Protein AF-A0A5B7FKV8-F1 (afdb_monomer_lite)

Radius of gyration: 24.86 Å; chains: 1; bounding box: 49×46×64 Å

pLDDT: mean 77.5, std 17.03, range [38.59, 97.5]

Foldseek 3Di:
DDDPPPVPPPDDPVVVLVVVCVVVVHDSVVSVQQVVLVVDPDPVSSVVSSVVVVVVVVVVVVVVVVCVVDDDPVVVVVPDPPDDDDPPDD

Structure (mmCIF, N/CA/C/O backbone):
data_AF-A0A5B7FKV8-F1
#
_entry.id   AF-A0A5B7FKV8-F1
#
loop_
_atom_site.group_PDB
_atom_site.id
_atom_site.type_symbol
_atom_site.label_atom_id
_atom_site.label_alt_id
_atom_site.label_comp_id
_atom_site.label_asym_id
_atom_site.label_entity_id
_atom_site.label_seq_id
_atom_site.pdbx_PDB_ins_code
_atom_site.Cartn_x
_atom_site.Cartn_y
_atom_site.Cartn_z
_atom_site.occupancy
_atom_site.B_iso_or_equiv
_atom_site.auth_seq_id
_atom_site.auth_comp_id
_atom_site.auth_asym_id
_atom_site.auth_atom_id
_atom_site.pdbx_PDB_model_num
ATOM 1 N N . MET A 1 1 ? -30.042 20.433 -21.958 1.00 38.59 1 MET A N 1
ATOM 2 C CA . MET A 1 1 ? -29.078 21.375 -21.355 1.00 38.59 1 MET A CA 1
ATOM 3 C C . MET A 1 1 ? -27.716 20.711 -21.381 1.00 38.59 1 MET A C 1
ATOM 5 O O . MET A 1 1 ? -27.528 19.720 -20.690 1.00 38.59 1 MET A O 1
ATOM 9 N N . GLN A 1 2 ? -26.825 21.168 -22.257 1.00 44.22 2 GLN A N 1
ATOM 10 C CA . GLN A 1 2 ? -25.432 20.725 -22.258 1.00 44.22 2 GLN A CA 1
ATOM 11 C C . GLN A 1 2 ? -24.741 21.436 -21.095 1.00 44.22 2 GLN A C 1
ATOM 13 O O . GLN A 1 2 ? -24.686 22.663 -21.072 1.00 44.22 2 GLN A O 1
ATOM 18 N N . GLN A 1 3 ? -24.314 20.664 -20.094 1.00 46.28 3 GLN A N 1
ATOM 19 C CA . GLN A 1 3 ? -23.438 21.156 -19.033 1.00 46.28 3 GLN A CA 1
ATOM 20 C C . GLN A 1 3 ? -22.144 21.642 -19.703 1.00 46.28 3 GLN A C 1
ATOM 22 O O . GLN A 1 3 ? -21.559 20.868 -20.469 1.00 46.28 3 GLN A O 1
ATOM 27 N N . PRO A 1 4 ? -21.705 22.891 -19.486 1.00 44.31 4 PRO A N 1
ATOM 28 C CA . PRO A 1 4 ? -20.440 23.347 -20.036 1.00 44.31 4 PRO A CA 1
ATOM 29 C C . PRO A 1 4 ? -19.320 22.476 -19.458 1.00 44.31 4 PRO A C 1
ATOM 31 O O . PRO A 1 4 ? -19.229 22.290 -18.243 1.00 44.31 4 PRO A O 1
ATOM 34 N N . LEU A 1 5 ? -18.492 21.911 -20.342 1.00 50.47 5 LEU A N 1
ATOM 35 C CA . LEU A 1 5 ? -17.234 21.269 -19.973 1.00 50.47 5 LEU A CA 1
ATOM 36 C C . LEU A 1 5 ? -16.396 22.330 -19.263 1.00 50.47 5 LEU A C 1
ATOM 38 O O . LEU A 1 5 ? -15.881 23.256 -19.882 1.00 50.47 5 LEU A O 1
ATOM 42 N N . ASN A 1 6 ? -16.359 22.217 -17.942 1.00 49.09 6 ASN A N 1
ATOM 43 C CA . ASN A 1 6 ? -15.779 23.165 -17.004 1.00 49.09 6 ASN A CA 1
ATOM 44 C C . ASN A 1 6 ? -14.245 23.022 -17.023 1.00 49.09 6 ASN A C 1
ATOM 46 O O . ASN A 1 6 ? -13.627 22.634 -16.035 1.00 49.09 6 ASN A O 1
ATOM 50 N N . SER A 1 7 ? -13.635 23.240 -18.190 1.00 48.09 7 SER A N 1
ATOM 51 C CA . SER A 1 7 ? -12.234 22.916 -18.485 1.00 48.09 7 SER A CA 1
ATOM 52 C C . SER A 1 7 ? -11.204 23.827 -17.803 1.00 48.09 7 SER A C 1
ATOM 54 O O . SER A 1 7 ? -10.016 23.662 -18.047 1.00 48.09 7 SER A O 1
ATOM 56 N N . GLU A 1 8 ? -11.624 24.745 -16.927 1.00 52.94 8 GLU A N 1
ATOM 57 C CA . GLU A 1 8 ? -10.730 25.610 -16.135 1.00 52.94 8 GLU A CA 1
ATOM 58 C C . GLU A 1 8 ? -11.047 25.619 -14.629 1.00 52.94 8 GLU A C 1
ATOM 60 O O . GLU A 1 8 ? -10.498 26.427 -13.880 1.00 52.94 8 GLU A O 1
ATOM 65 N N . LEU A 1 9 ? -11.892 24.706 -14.134 1.00 62.12 9 LEU A N 1
ATOM 66 C CA . LEU A 1 9 ? -12.055 24.553 -12.691 1.00 62.12 9 LEU A CA 1
ATOM 67 C C . LEU A 1 9 ? -10.924 23.664 -12.161 1.00 62.12 9 LEU A C 1
ATOM 69 O O . LEU A 1 9 ? -10.981 22.439 -12.276 1.00 62.12 9 LEU A O 1
ATOM 73 N N . ILE A 1 10 ? -9.888 24.278 -11.579 1.00 68.19 10 ILE A N 1
ATOM 74 C CA . ILE A 1 10 ? -8.900 23.562 -10.761 1.00 68.19 10 ILE A CA 1
ATOM 75 C C . ILE A 1 10 ? -9.672 22.954 -9.587 1.00 68.19 10 ILE A C 1
ATOM 77 O O . ILE A 1 10 ? -9.938 23.620 -8.586 1.00 68.19 10 ILE A O 1
ATOM 81 N N . MET A 1 11 ? -10.099 21.701 -9.739 1.00 68.69 11 MET A N 1
ATOM 82 C CA . MET A 1 11 ? -10.784 20.987 -8.673 1.00 68.69 11 MET A CA 1
ATOM 83 C C . MET A 1 11 ? -9.823 20.810 -7.493 1.00 68.69 11 MET A C 1
ATOM 85 O O . MET A 1 11 ? -8.673 20.400 -7.691 1.00 68.69 11 MET A O 1
ATOM 89 N N . PRO A 1 12 ? -10.273 21.080 -6.258 1.00 81.12 12 PRO A N 1
ATOM 90 C CA . PRO A 1 12 ? -9.501 20.733 -5.079 1.00 81.12 12 PRO A CA 1
ATOM 91 C C . PRO A 1 12 ? -9.261 19.218 -5.041 1.00 81.12 12 PRO A C 1
ATOM 93 O O . PRO A 1 12 ? -10.093 18.429 -5.493 1.00 81.12 12 PRO A O 1
ATOM 96 N N . LYS A 1 13 ? -8.116 18.806 -4.476 1.00 77.00 13 LYS A N 1
ATOM 97 C CA . LYS A 1 13 ? -7.694 17.392 -4.424 1.00 77.00 13 LYS A CA 1
ATOM 98 C C . LYS A 1 13 ? -8.785 16.471 -3.871 1.00 77.00 13 LYS A C 1
ATOM 100 O O . LYS A 1 13 ? -8.970 15.376 -4.383 1.00 77.00 13 LYS A O 1
ATOM 105 N N . GLU A 1 14 ? -9.529 16.937 -2.873 1.00 81.69 14 GLU A N 1
ATOM 106 C CA . GLU A 1 14 ? -10.629 16.185 -2.261 1.00 81.69 14 GLU A CA 1
ATOM 107 C C . GLU A 1 14 ? -11.762 15.874 -3.245 1.00 81.69 14 GLU A C 1
ATOM 109 O O . GLU A 1 14 ? -12.231 14.743 -3.300 1.00 81.69 14 GLU A O 1
ATOM 114 N N . GLN A 1 15 ? -12.127 16.828 -4.102 1.00 82.56 15 GLN A N 1
ATOM 115 C CA . GLN A 1 15 ? -13.196 16.641 -5.082 1.00 82.56 15 GLN A CA 1
ATOM 116 C C . GLN A 1 15 ? -12.789 15.668 -6.197 1.00 82.56 15 GLN A C 1
ATOM 118 O O . GLN A 1 15 ? -13.615 14.898 -6.687 1.00 82.56 15 GLN A O 1
ATOM 123 N N . LEU A 1 16 ? -11.504 15.657 -6.570 1.00 82.00 16 LEU A N 1
ATOM 124 C CA . LEU A 1 16 ? -10.966 14.644 -7.478 1.00 82.00 16 LEU A CA 1
ATOM 125 C C . LEU A 1 16 ? -11.032 13.251 -6.849 1.00 82.00 16 LEU A C 1
ATOM 127 O O . LEU A 1 16 ? -11.433 12.308 -7.529 1.00 82.00 16 LEU A O 1
ATOM 131 N N . PHE A 1 17 ? -10.688 13.117 -5.564 1.00 80.81 17 PHE A N 1
ATOM 132 C CA . PHE A 1 17 ? -10.774 11.835 -4.863 1.00 80.81 17 PHE A CA 1
ATOM 133 C C . PHE A 1 17 ? -12.206 11.298 -4.827 1.00 80.81 17 PHE A C 1
ATOM 135 O O . PHE A 1 17 ? -12.417 10.144 -5.202 1.00 80.81 17 PHE A O 1
ATOM 142 N N . ASP A 1 18 ? -13.188 12.133 -4.486 1.00 83.06 18 ASP A N 1
ATOM 143 C CA . ASP A 1 18 ? -14.598 11.728 -4.482 1.00 83.06 18 ASP A CA 1
ATOM 144 C C . ASP A 1 18 ? -15.073 11.298 -5.877 1.00 83.06 18 ASP A C 1
ATOM 146 O O . ASP A 1 18 ? -15.737 10.270 -6.029 1.00 83.06 18 ASP A O 1
ATOM 150 N N . MET A 1 19 ? -14.667 12.027 -6.920 1.00 85.44 19 MET A N 1
ATOM 151 C CA . MET A 1 19 ? -15.009 11.689 -8.300 1.00 85.44 19 MET A CA 1
ATOM 152 C C . MET A 1 19 ? -14.390 10.353 -8.737 1.00 85.44 19 MET A C 1
ATOM 154 O O . MET A 1 19 ? -15.084 9.516 -9.316 1.00 85.44 19 MET A O 1
ATOM 158 N N . PHE A 1 20 ? -13.107 10.113 -8.443 1.00 80.88 20 PHE A N 1
ATOM 159 C CA . PHE A 1 20 ? -12.447 8.844 -8.768 1.00 80.88 20 PHE A CA 1
ATOM 160 C C . PHE A 1 20 ? -13.069 7.669 -8.017 1.00 80.88 20 PHE A C 1
ATOM 162 O O . PHE A 1 20 ? -13.316 6.624 -8.618 1.00 80.88 20 PHE A O 1
ATOM 169 N N . GLN A 1 21 ? -13.374 7.841 -6.730 1.00 83.88 21 GLN A N 1
ATOM 170 C CA . GLN A 1 21 ? -14.069 6.825 -5.945 1.00 83.88 21 GLN A CA 1
ATOM 171 C C . GLN A 1 21 ? -15.445 6.498 -6.532 1.00 83.88 21 GLN A C 1
ATOM 173 O O . GLN A 1 21 ? -15.795 5.323 -6.631 1.00 83.88 21 GLN A O 1
ATOM 178 N N . GLN A 1 22 ? -16.201 7.512 -6.963 1.00 85.81 22 GLN A N 1
ATOM 179 C CA . GLN A 1 22 ? -17.519 7.328 -7.568 1.00 85.81 22 GLN A CA 1
ATOM 180 C C . GLN A 1 22 ? -17.450 6.631 -8.934 1.00 85.81 22 GLN A C 1
ATOM 182 O O . GLN A 1 22 ? -18.256 5.741 -9.195 1.00 85.81 22 GLN A O 1
ATOM 187 N N . ILE A 1 23 ? -16.495 7.002 -9.795 1.00 85.62 23 ILE A N 1
ATOM 188 C CA . ILE A 1 23 ? -16.320 6.387 -11.123 1.00 85.62 23 ILE A CA 1
ATOM 189 C C . ILE A 1 23 ? -15.880 4.927 -10.998 1.00 85.62 23 ILE A C 1
ATOM 191 O O . ILE A 1 23 ? -16.394 4.063 -11.704 1.00 85.62 23 ILE A O 1
ATOM 195 N N . LEU A 1 24 ? -14.923 4.652 -10.112 1.00 83.31 24 LEU A N 1
ATOM 196 C CA . LEU A 1 24 ? -14.360 3.314 -9.935 1.00 83.31 24 LEU A CA 1
ATOM 197 C C . LEU A 1 24 ? -15.224 2.427 -9.024 1.00 83.31 24 LEU A C 1
ATOM 199 O O . LEU A 1 24 ? -15.024 1.217 -8.993 1.00 83.31 24 LEU A O 1
ATOM 203 N N . GLY A 1 25 ? -16.170 3.007 -8.280 1.00 88.62 25 GLY A N 1
ATOM 204 C CA . GLY A 1 25 ? -17.002 2.284 -7.318 1.00 88.62 25 GLY A CA 1
ATOM 205 C C . GLY A 1 25 ? -16.212 1.726 -6.130 1.00 88.62 25 GLY A C 1
ATOM 206 O O . GLY A 1 25 ? -16.624 0.729 -5.539 1.00 88.62 25 GLY A O 1
ATOM 207 N N . ILE A 1 26 ? -15.077 2.344 -5.788 1.00 87.31 26 ILE A N 1
ATOM 208 C CA . ILE A 1 26 ? -14.150 1.851 -4.762 1.00 87.31 26 ILE A CA 1
ATOM 209 C C . ILE A 1 26 ? -14.235 2.662 -3.469 1.00 87.31 26 ILE A C 1
ATOM 211 O O . ILE A 1 26 ? -14.466 3.876 -3.451 1.00 87.31 26 ILE A O 1
ATOM 215 N N . LYS A 1 27 ? -13.999 1.990 -2.345 1.00 88.19 27 LYS A N 1
ATOM 216 C CA . LYS A 1 27 ? -13.966 2.623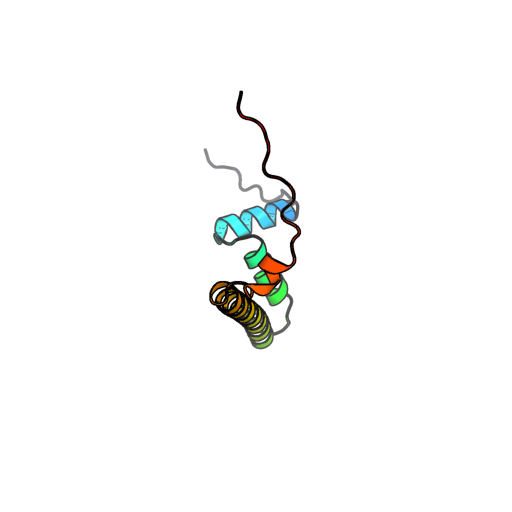 -1.025 1.00 88.19 27 LYS A CA 1
ATOM 217 C C . LYS A 1 27 ? -12.689 3.450 -0.857 1.00 88.19 27 LYS A C 1
ATOM 219 O O . LYS A 1 27 ? -11.662 3.182 -1.475 1.00 88.19 27 LYS A O 1
ATOM 224 N N . LYS A 1 28 ? -12.717 4.418 0.065 1.00 84.50 28 LYS A N 1
ATOM 225 C CA . LYS A 1 28 ? -11.589 5.338 0.317 1.00 84.50 28 LYS A CA 1
ATOM 226 C C . LYS A 1 28 ? -10.270 4.609 0.592 1.00 84.50 28 LYS A C 1
ATOM 228 O O . LYS A 1 28 ? -9.221 5.031 0.118 1.00 84.50 28 LYS A O 1
ATOM 233 N N . PHE A 1 29 ? -10.320 3.492 1.320 1.00 87.62 29 PHE A N 1
ATOM 234 C CA . PHE A 1 29 ? -9.123 2.697 1.605 1.00 87.62 29 PHE A CA 1
ATOM 235 C C . PHE A 1 29 ? -8.566 1.985 0.360 1.00 87.62 29 PHE A C 1
ATOM 237 O O . PHE A 1 29 ? -7.356 1.819 0.249 1.00 87.62 29 PHE A O 1
ATOM 244 N N . GLU A 1 30 ? -9.425 1.556 -0.568 1.00 89.12 30 GLU A N 1
ATOM 245 C CA . GLU A 1 30 ? -9.023 0.898 -1.821 1.00 89.12 30 GLU A CA 1
ATOM 246 C C . GLU A 1 30 ? -8.383 1.920 -2.749 1.00 89.12 30 GLU A C 1
ATOM 248 O O . GLU A 1 30 ? -7.321 1.669 -3.309 1.00 89.12 30 GLU A O 1
ATOM 253 N N . HIS A 1 31 ? -8.978 3.113 -2.820 1.00 89.38 31 HIS A N 1
ATOM 254 C CA . HIS A 1 31 ? -8.386 4.236 -3.526 1.00 89.38 31 HIS A CA 1
ATOM 255 C C . HIS A 1 31 ? -6.999 4.585 -2.966 1.00 89.38 31 HIS A C 1
ATOM 257 O O . HIS A 1 31 ? -6.054 4.725 -3.734 1.00 89.38 31 HIS A O 1
ATOM 263 N N . GLN A 1 32 ? -6.842 4.672 -1.639 1.00 89.19 32 GLN A N 1
ATOM 264 C CA . GLN A 1 32 ? -5.543 4.968 -1.024 1.00 89.19 32 GLN A CA 1
ATOM 265 C C . GLN A 1 32 ? -4.487 3.902 -1.343 1.00 89.19 32 GLN A C 1
ATOM 267 O O . GLN A 1 32 ? -3.327 4.232 -1.581 1.00 89.19 32 GLN A O 1
ATOM 272 N N . LEU A 1 33 ? -4.886 2.631 -1.370 1.00 91.19 33 LEU A N 1
ATOM 273 C CA . LEU A 1 33 ? -4.002 1.532 -1.735 1.00 91.19 33 LEU A CA 1
ATOM 274 C C . LEU A 1 33 ? -3.527 1.639 -3.186 1.00 91.19 33 LEU A C 1
ATOM 276 O O . LEU A 1 33 ? -2.330 1.536 -3.445 1.00 91.19 33 LEU A O 1
ATOM 280 N N . LEU A 1 34 ? -4.453 1.886 -4.113 1.00 89.81 34 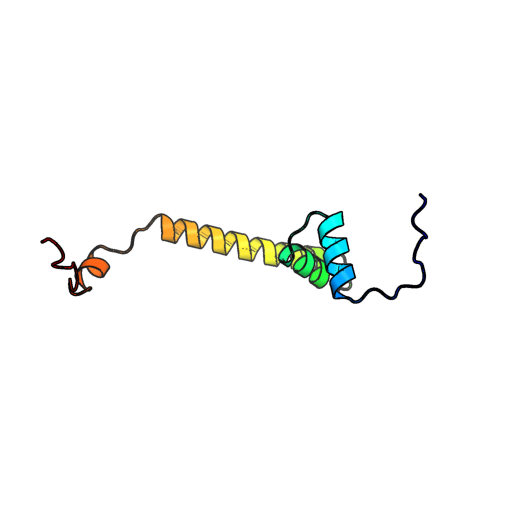LEU A N 1
ATOM 281 C CA . LEU A 1 34 ? -4.124 2.084 -5.523 1.00 89.81 34 LEU A CA 1
ATOM 282 C C . LEU A 1 34 ? -3.244 3.319 -5.715 1.00 89.81 34 LEU A C 1
ATOM 284 O O . LEU A 1 34 ? -2.246 3.252 -6.424 1.00 89.81 34 LEU A O 1
ATOM 288 N N . PHE A 1 35 ? -3.567 4.421 -5.036 1.00 89.50 35 PHE A N 1
ATOM 289 C CA . PHE A 1 35 ? -2.776 5.645 -5.073 1.00 89.50 35 PHE A CA 1
ATOM 290 C C . PHE A 1 35 ? -1.331 5.401 -4.631 1.00 89.50 35 PHE A C 1
ATOM 292 O O . PHE A 1 35 ? -0.414 5.832 -5.324 1.00 89.50 35 PHE A O 1
ATOM 299 N N . ASN A 1 36 ? -1.129 4.684 -3.518 1.00 92.12 36 ASN A N 1
ATOM 300 C CA . ASN A 1 36 ? 0.199 4.350 -3.003 1.00 92.12 36 ASN A CA 1
ATOM 301 C C . ASN A 1 36 ? 0.965 3.422 -3.952 1.00 92.12 36 ASN A C 1
ATOM 303 O O . ASN A 1 36 ? 2.155 3.628 -4.164 1.00 92.12 36 ASN A O 1
ATOM 307 N N . ALA A 1 37 ? 0.293 2.419 -4.528 1.00 94.56 37 ALA A N 1
ATOM 308 C CA . ALA A 1 37 ? 0.916 1.515 -5.488 1.00 94.56 37 ALA A CA 1
ATOM 309 C C . ALA A 1 37 ? 1.390 2.289 -6.724 1.00 94.56 37 ALA A C 1
ATOM 311 O O . ALA A 1 37 ? 2.546 2.169 -7.102 1.00 94.56 37 ALA A O 1
ATOM 312 N N . LEU A 1 38 ? 0.548 3.156 -7.292 1.00 93.06 38 LEU A N 1
ATOM 313 C CA . LEU A 1 38 ? 0.868 3.947 -8.486 1.00 93.06 38 LEU A CA 1
ATOM 314 C C . LEU A 1 38 ? 2.020 4.954 -8.301 1.00 93.06 38 LEU A C 1
ATOM 316 O O . LEU A 1 38 ? 2.470 5.518 -9.293 1.00 93.06 38 LEU A O 1
ATOM 320 N N . GLN A 1 39 ? 2.503 5.184 -7.072 1.00 93.44 39 GLN A N 1
ATOM 321 C CA . GLN A 1 39 ? 3.731 5.957 -6.837 1.00 93.44 39 GLN A CA 1
ATOM 322 C C . GLN A 1 39 ? 5.016 5.152 -7.105 1.00 93.44 39 GLN A C 1
ATOM 324 O O . GLN A 1 39 ? 6.097 5.728 -7.048 1.00 93.44 39 GLN A O 1
ATOM 329 N N . LEU A 1 40 ? 4.921 3.836 -7.330 1.00 96.06 40 LEU A N 1
ATOM 330 C CA . LEU A 1 40 ? 6.068 2.950 -7.540 1.00 96.06 40 LEU A CA 1
ATOM 331 C C . LEU A 1 40 ? 6.484 2.909 -9.014 1.00 96.06 40 LEU A C 1
ATOM 333 O O . LEU A 1 40 ? 5.636 2.920 -9.913 1.00 96.06 40 LEU A O 1
ATOM 337 N N . ASP A 1 41 ? 7.793 2.801 -9.240 1.00 95.56 41 ASP A N 1
ATOM 338 C CA . ASP A 1 41 ? 8.435 3.025 -10.541 1.00 95.56 41 ASP A CA 1
ATOM 339 C C . ASP A 1 41 ? 8.192 1.897 -11.557 1.00 95.56 41 ASP A C 1
ATOM 341 O O . ASP A 1 41 ? 8.331 2.102 -12.765 1.00 95.56 41 ASP A O 1
ATOM 345 N N . SER A 1 42 ? 7.816 0.698 -11.096 1.00 97.00 42 SER A N 1
ATOM 346 C CA . SER A 1 42 ? 7.600 -0.468 -11.957 1.00 97.00 42 SER A CA 1
ATOM 347 C C . SER A 1 42 ? 6.285 -1.192 -11.673 1.00 97.00 42 SER A C 1
ATOM 349 O O . SER A 1 42 ? 5.783 -1.227 -10.549 1.00 97.00 42 SER A O 1
ATOM 351 N N . GLN A 1 43 ? 5.733 -1.828 -12.709 1.00 94.75 43 GLN A N 1
ATOM 352 C CA . GLN A 1 43 ? 4.515 -2.635 -12.588 1.00 94.75 43 GLN A CA 1
ATOM 353 C C . GLN A 1 43 ? 4.695 -3.822 -11.630 1.00 94.75 43 GLN A C 1
ATOM 355 O O . GLN A 1 43 ? 3.754 -4.195 -10.929 1.00 94.75 43 GLN A O 1
ATOM 360 N N . ASP A 1 44 ? 5.901 -4.385 -11.557 1.00 97.50 44 ASP A N 1
ATOM 361 C CA . ASP A 1 44 ? 6.208 -5.485 -10.644 1.00 97.50 44 ASP A CA 1
ATOM 362 C C . ASP A 1 44 ? 6.190 -5.022 -9.183 1.00 97.50 44 ASP A C 1
ATOM 364 O O . ASP A 1 44 ? 5.619 -5.699 -8.324 1.00 97.50 44 ASP A O 1
ATOM 368 N N . GLU A 1 45 ? 6.735 -3.838 -8.892 1.00 96.56 45 GLU A N 1
ATOM 369 C CA . GLU A 1 45 ? 6.662 -3.231 -7.559 1.00 96.56 45 GLU A CA 1
ATOM 370 C C . GLU A 1 45 ? 5.227 -2.872 -7.172 1.00 96.56 45 GLU A C 1
ATOM 372 O O . GLU A 1 45 ? 4.801 -3.162 -6.051 1.00 96.56 45 GLU A O 1
ATOM 377 N N . GLN A 1 46 ? 4.455 -2.322 -8.113 1.00 97.06 46 GLN A N 1
ATOM 378 C CA . GLN A 1 46 ? 3.024 -2.059 -7.940 1.00 97.06 46 GLN A CA 1
ATOM 379 C C . GLN A 1 46 ? 2.273 -3.339 -7.559 1.00 97.06 46 GLN A C 1
ATOM 381 O O . GLN A 1 46 ? 1.554 -3.377 -6.555 1.00 97.06 46 GLN A O 1
ATOM 386 N N . ALA A 1 47 ? 2.480 -4.418 -8.316 1.00 96.88 47 ALA A N 1
ATOM 387 C CA . ALA A 1 47 ? 1.856 -5.706 -8.050 1.00 96.88 47 ALA A CA 1
ATOM 388 C C . ALA A 1 47 ? 2.301 -6.294 -6.700 1.00 96.88 47 ALA A C 1
ATOM 390 O O . ALA A 1 47 ? 1.471 -6.824 -5.956 1.00 96.88 47 ALA A O 1
ATOM 391 N N . ALA A 1 48 ? 3.586 -6.188 -6.355 1.00 96.75 48 ALA A N 1
ATOM 392 C CA . ALA A 1 48 ? 4.117 -6.662 -5.081 1.00 96.75 48 ALA A CA 1
ATOM 393 C C . ALA A 1 48 ? 3.527 -5.899 -3.884 1.00 96.75 48 ALA A C 1
ATOM 395 O O . ALA A 1 48 ? 3.183 -6.518 -2.875 1.00 96.75 48 ALA A O 1
ATOM 396 N N . ALA A 1 49 ? 3.363 -4.578 -3.990 1.00 95.44 49 ALA A N 1
ATOM 397 C CA . ALA A 1 49 ? 2.765 -3.756 -2.941 1.00 95.44 49 ALA A CA 1
ATOM 398 C C . ALA A 1 49 ? 1.294 -4.120 -2.687 1.00 95.44 49 ALA A C 1
ATOM 400 O O . ALA A 1 49 ? 0.898 -4.311 -1.536 1.00 95.44 49 ALA A O 1
ATOM 401 N N . ILE A 1 50 ? 0.503 -4.296 -3.751 1.00 95.62 50 ILE A N 1
ATOM 402 C CA . ILE A 1 50 ? -0.910 -4.693 -3.641 1.00 95.62 50 ILE A CA 1
ATOM 403 C C . ILE A 1 50 ? -1.040 -6.086 -3.008 1.00 95.62 50 ILE A C 1
ATOM 405 O O . ILE A 1 50 ? -1.874 -6.281 -2.122 1.00 95.62 50 ILE A O 1
ATOM 409 N N . ARG A 1 51 ? -0.198 -7.047 -3.417 1.00 96.75 51 ARG A N 1
ATOM 410 C CA . ARG A 1 51 ? -0.187 -8.406 -2.845 1.00 96.75 51 ARG A CA 1
ATOM 411 C C . ARG A 1 51 ? 0.126 -8.396 -1.352 1.00 96.75 51 ARG A C 1
ATOM 413 O O . ARG A 1 51 ? -0.600 -9.020 -0.591 1.00 96.75 51 ARG A O 1
ATOM 420 N N . ARG A 1 52 ? 1.138 -7.635 -0.923 1.00 96.12 52 ARG A N 1
ATOM 421 C CA . ARG A 1 52 ? 1.517 -7.529 0.497 1.00 96.12 52 ARG A CA 1
ATOM 422 C C . ARG A 1 52 ? 0.384 -7.001 1.373 1.00 96.12 52 ARG A C 1
ATOM 424 O O . ARG A 1 52 ? 0.160 -7.542 2.453 1.00 96.12 52 ARG A O 1
ATOM 431 N N . GLU A 1 53 ? -0.341 -5.974 0.928 1.00 94.44 53 GLU A N 1
ATOM 432 C CA . GLU A 1 53 ? -1.507 -5.505 1.686 1.00 94.44 53 GLU A CA 1
ATOM 433 C C . GLU A 1 53 ? -2.596 -6.585 1.736 1.00 94.44 53 GLU A C 1
ATOM 435 O O . GLU A 1 53 ? -3.173 -6.831 2.798 1.00 94.44 53 GLU A O 1
ATOM 440 N N . LEU A 1 54 ? -2.901 -7.217 0.596 1.00 93.50 54 LEU A N 1
ATOM 441 C CA . LEU A 1 54 ? -3.925 -8.256 0.534 1.00 93.50 54 LEU A CA 1
ATOM 442 C C . LEU A 1 54 ? -3.601 -9.402 1.501 1.00 93.50 54 LEU A C 1
ATOM 444 O O . LEU A 1 54 ? -4.466 -9.796 2.285 1.00 93.50 54 LEU A O 1
ATOM 448 N N . ASP A 1 55 ? -2.350 -9.858 1.508 1.00 94.69 55 ASP A N 1
ATOM 449 C CA . ASP A 1 55 ? -1.860 -10.891 2.417 1.00 94.69 55 ASP A CA 1
ATOM 450 C C . ASP A 1 55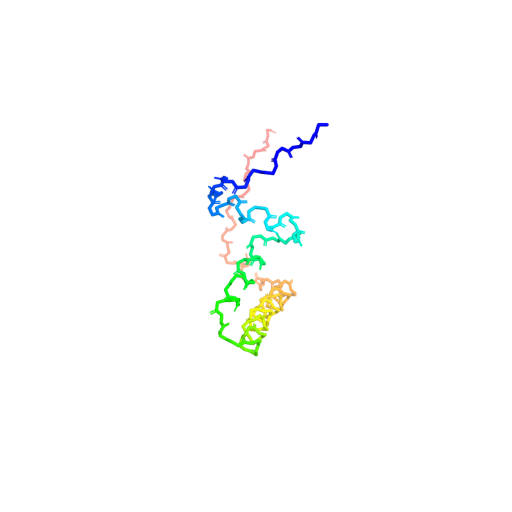 ? -2.015 -10.465 3.885 1.00 94.69 55 ASP A C 1
ATOM 452 O O . ASP A 1 55 ? -2.530 -11.230 4.702 1.00 94.69 55 ASP A O 1
ATOM 456 N N . GLY A 1 56 ? -1.658 -9.221 4.229 1.00 92.00 56 GLY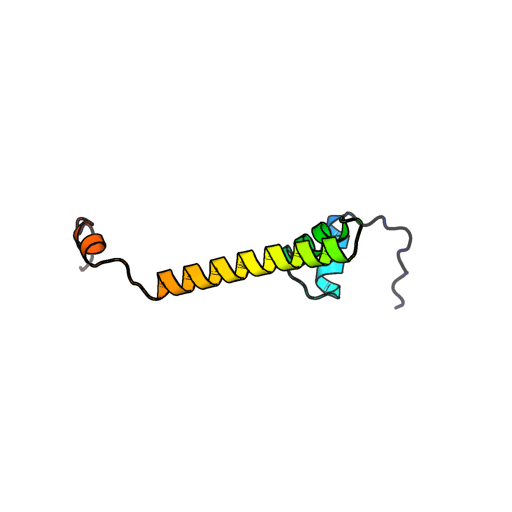 A N 1
ATOM 457 C CA . GLY A 1 56 ? -1.840 -8.686 5.582 1.00 92.00 56 GLY A CA 1
ATOM 458 C C . GLY A 1 56 ? -3.306 -8.668 6.032 1.00 92.00 56 GLY A C 1
ATOM 459 O O . GLY A 1 56 ? -3.621 -8.956 7.189 1.00 92.00 56 GLY A O 1
ATOM 460 N N . ARG A 1 57 ? -4.239 -8.399 5.112 1.00 89.88 57 ARG A N 1
ATOM 461 C CA . ARG A 1 57 ? -5.681 -8.441 5.404 1.00 89.88 57 ARG A CA 1
ATOM 462 C C . ARG A 1 57 ? -6.192 -9.861 5.570 1.00 89.88 57 ARG A C 1
ATOM 464 O O . ARG A 1 57 ? -6.964 -10.107 6.494 1.00 89.88 57 ARG A O 1
ATOM 471 N N . MET A 1 58 ? -5.749 -10.786 4.723 1.00 91.50 58 MET A N 1
ATOM 472 C CA . MET A 1 58 ? -6.087 -12.203 4.853 1.00 91.50 58 MET A CA 1
ATOM 473 C C . MET A 1 58 ? -5.614 -12.767 6.194 1.00 91.50 58 MET A C 1
ATOM 475 O O . MET A 1 58 ? -6.375 -13.463 6.862 1.00 91.50 58 MET A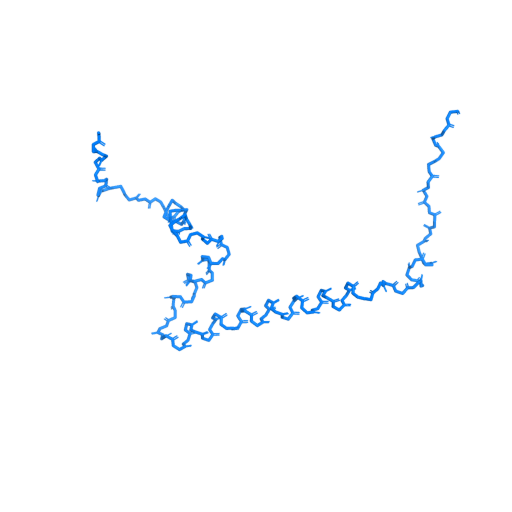 O 1
ATOM 479 N N . GLN A 1 59 ? -4.406 -12.408 6.636 1.00 92.19 59 GLN A N 1
ATOM 480 C CA . GLN A 1 59 ? -3.891 -12.802 7.949 1.00 92.19 59 GLN A CA 1
ATOM 481 C C . GLN A 1 59 ? -4.765 -12.278 9.092 1.00 92.19 59 GLN A C 1
ATOM 483 O O . GLN A 1 59 ? -5.117 -13.040 9.989 1.00 92.19 59 GLN A O 1
ATOM 488 N N . LYS A 1 60 ? -5.177 -11.005 9.037 1.00 87.31 60 LYS A N 1
ATOM 489 C CA . LYS A 1 60 ? -6.058 -10.415 10.054 1.00 87.31 60 LYS A CA 1
ATOM 490 C C . LYS A 1 60 ? -7.431 -11.088 10.096 1.00 87.31 60 LYS A C 1
ATOM 492 O O . LYS A 1 60 ? -7.971 -11.302 11.177 1.00 87.31 60 LYS A O 1
ATOM 497 N N . VAL A 1 61 ? -7.998 -11.431 8.938 1.00 88.38 61 VAL A N 1
ATOM 498 C CA . VAL A 1 61 ? -9.256 -12.193 8.867 1.00 88.38 61 VAL A CA 1
ATOM 499 C C . VAL A 1 61 ? -9.076 -13.576 9.494 1.00 88.38 61 VAL A C 1
ATOM 501 O O . VAL A 1 61 ? -9.862 -13.943 10.361 1.00 88.38 61 VAL A O 1
ATOM 504 N N . ALA A 1 62 ? -8.007 -14.294 9.146 1.00 88.25 62 ALA A N 1
ATOM 505 C CA . ALA A 1 62 ? -7.717 -15.611 9.710 1.00 88.25 62 ALA A CA 1
ATOM 506 C C . ALA A 1 62 ? -7.487 -15.572 11.237 1.00 88.25 62 ALA A C 1
ATOM 508 O O . ALA A 1 62 ? -7.888 -16.485 11.960 1.00 88.25 62 ALA A O 1
ATOM 509 N N . GLU A 1 63 ? -6.864 -14.511 11.756 1.00 87.75 63 GLU A N 1
ATOM 510 C CA . GLU A 1 63 ? -6.709 -14.296 13.198 1.00 87.75 63 GLU A CA 1
ATOM 511 C C . GLU A 1 63 ? -8.063 -14.075 13.883 1.00 87.75 63 GLU A C 1
ATOM 513 O O . GLU A 1 63 ? -8.351 -14.714 14.896 1.00 87.75 63 GLU A O 1
ATOM 518 N N . LEU A 1 64 ? -8.919 -13.224 13.310 1.00 82.88 64 LEU A N 1
ATOM 519 C CA . LEU A 1 64 ? -10.267 -12.981 13.826 1.00 82.88 64 LEU A CA 1
ATOM 520 C C . LEU A 1 64 ? -11.123 -14.249 13.805 1.00 82.88 64 LEU A C 1
ATOM 522 O O . LEU A 1 64 ? -11.850 -14.498 14.763 1.00 82.88 64 LEU A O 1
ATOM 526 N N . GLU A 1 65 ? -11.010 -15.072 12.763 1.00 79.19 65 GLU A N 1
ATOM 527 C CA . GLU A 1 65 ? -11.671 -16.377 12.703 1.00 79.19 65 GLU A CA 1
ATOM 528 C C . GLU A 1 65 ? -11.185 -17.294 13.825 1.00 79.19 65 GLU A C 1
ATOM 530 O O . GLU A 1 65 ? -12.002 -17.871 14.539 1.00 79.19 65 GLU A O 1
ATOM 535 N N . ARG A 1 66 ? -9.870 -17.378 14.069 1.00 78.19 66 ARG A N 1
ATOM 536 C CA . ARG A 1 66 ? -9.342 -18.151 15.204 1.00 78.19 66 ARG A CA 1
ATOM 537 C C . ARG A 1 66 ? -9.882 -17.638 16.535 1.00 78.19 66 ARG A C 1
ATOM 539 O O . ARG A 1 66 ? -10.351 -18.436 17.336 1.00 78.19 66 ARG A O 1
ATOM 546 N N . VAL A 1 67 ? -9.838 -16.332 16.781 1.00 75.00 67 VAL A N 1
ATOM 547 C CA . VAL A 1 67 ? -10.315 -15.741 18.043 1.00 75.00 67 VAL A CA 1
ATOM 548 C C . VAL A 1 67 ? -11.828 -15.917 18.208 1.00 75.00 67 VAL A C 1
ATOM 550 O O . VAL A 1 67 ? -12.289 -16.202 19.306 1.00 75.00 67 VAL A O 1
ATOM 553 N N . SER A 1 68 ? -12.608 -15.812 17.130 1.00 70.00 68 SER A N 1
ATOM 554 C CA . SER A 1 68 ? -14.058 -16.031 17.167 1.00 70.00 68 SER A CA 1
ATOM 555 C C . SER A 1 68 ? -14.433 -17.497 17.406 1.00 70.00 68 SER A C 1
ATOM 557 O O . SER A 1 68 ? -15.492 -17.761 17.973 1.00 70.00 68 SER A O 1
ATOM 559 N N . LEU A 1 69 ? -13.604 -18.448 16.963 1.00 68.00 69 LEU A N 1
ATOM 560 C CA . LEU A 1 69 ? -13.818 -19.885 17.165 1.00 68.00 69 LEU A CA 1
ATOM 561 C C . LEU A 1 69 ? -13.440 -20.358 18.576 1.00 68.00 69 LEU A C 1
ATOM 563 O O . LEU A 1 69 ? -13.917 -21.405 19.012 1.00 68.00 69 LEU A O 1
ATOM 567 N N . TYR A 1 70 ? -12.616 -19.598 19.301 1.00 67.19 70 TYR A N 1
ATOM 568 C CA . TYR A 1 70 ? -12.258 -19.893 20.685 1.00 67.19 70 TYR A CA 1
ATOM 569 C C . TYR A 1 70 ? -12.861 -18.841 21.620 1.00 67.19 70 TYR A C 1
ATOM 571 O O . TYR A 1 70 ? -12.260 -17.783 21.816 1.00 67.19 70 TYR A O 1
ATOM 579 N N . PRO A 1 71 ? -14.025 -19.110 22.245 1.00 67.56 71 PRO A N 1
ATOM 580 C CA . PRO A 1 71 ? -14.513 -18.236 23.299 1.00 67.56 71 PRO A CA 1
ATOM 581 C C . PRO A 1 71 ? -13.454 -18.123 24.411 1.00 67.56 71 PRO A C 1
ATOM 583 O O . PRO A 1 71 ? -12.724 -19.088 24.669 1.00 67.56 71 PRO A O 1
ATOM 586 N N . PRO A 1 72 ? -13.348 -16.958 25.077 1.00 70.75 72 PRO A N 1
ATOM 587 C CA . PRO A 1 72 ? -12.377 -16.763 26.144 1.00 70.75 72 PRO A CA 1
ATOM 588 C C . PRO A 1 72 ? -12.539 -17.855 27.216 1.00 70.75 72 PRO A C 1
ATOM 590 O O . PRO A 1 72 ? -13.677 -18.191 27.564 1.00 70.75 72 PRO A O 1
ATOM 593 N N . PRO A 1 73 ? -11.435 -18.424 27.744 1.00 74.69 73 PRO A N 1
ATOM 594 C CA . PRO A 1 73 ? -11.502 -19.503 28.722 1.00 74.69 73 PRO A CA 1
ATOM 595 C C . PRO A 1 73 ? -12.372 -19.116 29.922 1.00 74.69 73 PRO A C 1
ATOM 597 O O . PRO A 1 73 ? -12.304 -17.987 30.404 1.00 74.69 73 PRO A O 1
ATOM 600 N N . ILE A 1 74 ? -13.163 -20.071 30.423 1.00 75.00 74 ILE A N 1
ATOM 601 C CA . ILE A 1 74 ? -14.155 -19.897 31.507 1.00 75.00 74 ILE A CA 1
ATOM 602 C C . ILE A 1 74 ? -13.570 -19.163 32.726 1.00 75.00 74 ILE A C 1
ATOM 604 O O . ILE A 1 74 ? -14.237 -18.336 33.340 1.00 75.00 74 ILE A O 1
ATOM 608 N N . TRP A 1 75 ? -12.288 -19.377 33.021 1.00 72.56 75 TRP A N 1
ATOM 609 C CA . TRP A 1 75 ? -11.564 -18.707 34.102 1.00 72.56 75 TRP A CA 1
ATOM 610 C C . TRP A 1 75 ? -11.512 -17.172 33.977 1.00 72.56 75 TRP A C 1
ATOM 612 O O . TRP A 1 75 ? -11.446 -16.490 34.993 1.00 72.56 75 TRP A O 1
ATOM 622 N N . ILE A 1 76 ? -11.599 -16.610 32.766 1.00 72.38 76 ILE A N 1
ATOM 623 C CA . ILE A 1 76 ? -11.687 -15.155 32.537 1.00 72.38 76 ILE A CA 1
ATOM 624 C C . ILE A 1 76 ? -13.030 -14.608 33.038 1.00 72.38 76 ILE A C 1
ATOM 626 O O . ILE A 1 76 ? -13.084 -13.521 33.612 1.00 72.38 76 ILE A O 1
ATOM 630 N N . TRP A 1 77 ? -14.108 -15.380 32.884 1.00 68.50 77 TRP A N 1
ATOM 631 C CA . TRP A 1 77 ? -15.420 -15.055 33.449 1.00 68.50 77 TRP A CA 1
ATOM 632 C C . TRP A 1 77 ? -15.477 -15.302 34.960 1.00 68.50 77 TRP A C 1
ATOM 634 O O . TRP A 1 77 ? -16.234 -14.637 35.657 1.00 68.50 77 TRP A O 1
ATOM 644 N N . GLN A 1 78 ? -14.631 -16.197 35.477 1.00 69.50 78 GLN A N 1
ATOM 645 C CA . GLN A 1 78 ? -14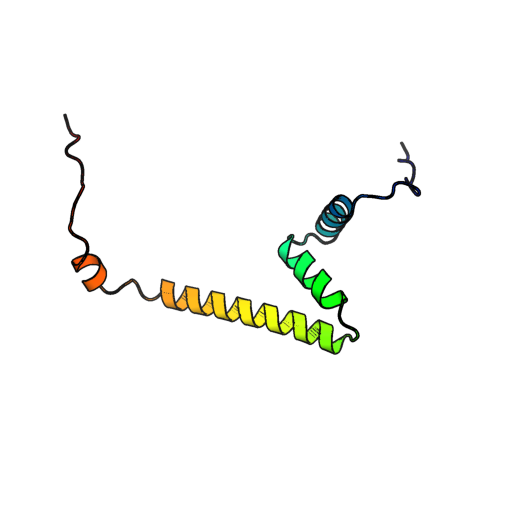.504 -16.490 36.907 1.00 69.50 78 GLN A CA 1
ATOM 646 C C . GLN A 1 78 ? -13.773 -15.385 37.697 1.00 69.50 78 GLN A C 1
ATOM 648 O O . GLN A 1 78 ? -13.922 -15.308 38.913 1.00 69.50 78 GLN A O 1
ATOM 653 N N . GLN A 1 79 ? -12.974 -14.542 37.028 1.00 63.09 79 GLN A N 1
ATOM 654 C CA . GLN A 1 79 ? -12.185 -13.481 37.672 1.00 63.09 79 GLN A CA 1
ATOM 655 C C . GLN A 1 79 ? -12.849 -12.099 37.671 1.00 63.09 79 GLN A C 1
ATOM 657 O O . GLN A 1 79 ? -12.349 -11.191 38.337 1.00 63.09 79 GLN A O 1
ATOM 662 N N . LYS A 1 80 ? -13.972 -11.902 36.966 1.00 57.00 80 LYS A N 1
ATOM 663 C CA . LYS A 1 80 ? -14.737 -10.659 37.114 1.00 57.00 80 LYS A CA 1
ATOM 664 C C . LYS A 1 80 ? -15.575 -10.745 38.393 1.00 57.00 80 LYS A C 1
ATOM 666 O O . LYS A 1 80 ? -16.421 -11.635 38.477 1.00 57.00 80 LYS A O 1
ATOM 671 N N . PRO A 1 81 ? -15.389 -9.848 39.381 1.00 54.34 81 PRO A N 1
ATOM 672 C CA . PRO A 1 81 ? -16.315 -9.773 40.498 1.00 54.34 81 PRO A CA 1
ATOM 673 C C . PRO A 1 81 ? -17.698 -9.463 39.925 1.00 54.34 81 PRO A C 1
ATOM 675 O O . PRO A 1 81 ? -17.858 -8.507 39.165 1.00 54.34 81 PRO A O 1
ATOM 678 N N . PHE A 1 82 ? -18.672 -10.310 40.252 1.00 56.31 82 PHE A N 1
ATOM 679 C CA . PHE A 1 82 ? -20.076 -10.155 39.885 1.00 56.31 82 PHE A CA 1
ATOM 680 C C . PHE A 1 82 ? -20.630 -8.940 40.634 1.00 56.31 82 PHE A C 1
ATOM 682 O O . PHE A 1 82 ? -21.273 -9.060 41.672 1.00 56.31 82 PHE A O 1
ATOM 689 N N . SER A 1 83 ? -20.286 -7.744 40.173 1.00 69.19 83 SER A N 1
ATOM 690 C CA . SER A 1 83 ? -20.893 -6.519 40.648 1.00 69.19 83 SER A CA 1
ATOM 691 C C . SER A 1 83 ? -21.787 -5.992 39.540 1.00 69.19 83 SER A C 1
ATOM 693 O O . SER A 1 83 ? -21.345 -5.785 38.412 1.00 69.19 83 SER A O 1
ATOM 695 N N . VAL A 1 84 ? -23.034 -5.748 39.933 1.00 62.47 84 VAL A N 1
ATOM 696 C CA . VAL A 1 84 ? -24.078 -5.007 39.226 1.00 62.47 84 VAL A CA 1
ATOM 697 C C . VAL A 1 84 ? -24.989 -5.818 38.288 1.00 62.47 84 VAL A C 1
ATOM 699 O O . VAL A 1 84 ? -24.843 -5.817 37.072 1.00 62.47 84 VAL A O 1
ATOM 702 N N . ALA A 1 85 ? -26.042 -6.385 38.882 1.00 48.56 85 ALA A N 1
ATOM 703 C CA . ALA A 1 85 ? -27.405 -6.287 38.350 1.00 48.56 85 ALA A CA 1
ATOM 704 C C . ALA A 1 85 ? -28.287 -5.735 39.488 1.00 48.56 85 ALA A C 1
ATOM 706 O O . ALA A 1 85 ? -28.540 -6.425 40.470 1.00 48.56 85 ALA A O 1
ATOM 707 N N . HIS A 1 86 ? -28.400 -4.406 39.567 1.00 45.81 86 HIS A N 1
ATOM 708 C CA . HIS A 1 86 ? -29.670 -3.672 39.467 1.00 45.81 86 HIS A CA 1
ATOM 709 C C . HIS A 1 86 ? -30.851 -4.335 40.189 1.00 45.81 86 HIS A C 1
ATOM 711 O O . HIS A 1 86 ? -31.617 -5.099 39.613 1.00 45.81 86 HIS A O 1
ATOM 717 N N . SER A 1 87 ? -31.011 -3.950 41.455 1.00 46.81 87 SER A N 1
ATOM 718 C CA . SER A 1 87 ? -32.304 -3.835 42.119 1.00 46.81 87 SER A CA 1
ATOM 719 C C . SER A 1 87 ? -33.052 -2.627 41.538 1.00 46.81 87 SER A C 1
ATOM 721 O O . SER A 1 87 ? -32.988 -1.530 42.087 1.00 46.81 87 SER A O 1
ATOM 723 N N . GLU A 1 88 ? -33.713 -2.825 40.404 1.00 46.06 88 GLU A N 1
ATOM 724 C CA . GLU A 1 88 ? -34.796 -1.967 39.916 1.00 46.06 88 GLU A CA 1
ATOM 725 C C . GLU A 1 88 ? -35.966 -2.872 39.524 1.00 46.06 88 GLU A C 1
ATOM 727 O O . GLU A 1 88 ? -36.226 -3.102 38.350 1.00 46.06 88 GLU A O 1
ATOM 732 N N . GLU A 1 89 ? -36.663 -3.408 40.523 1.00 46.00 89 GLU A N 1
ATOM 733 C CA . GLU A 1 89 ? -38.060 -3.812 40.373 1.00 46.00 89 GLU A CA 1
ATOM 734 C C . GLU A 1 89 ? -38.821 -3.284 41.593 1.00 46.00 89 GLU A C 1
ATOM 736 O O . GLU A 1 89 ? -38.396 -3.456 42.738 1.00 46.00 89 GLU A O 1
ATOM 741 N N . PHE A 1 90 ? -39.869 -2.528 41.276 1.00 42.28 90 PHE A N 1
ATOM 742 C CA . PHE A 1 90 ? -40.843 -1.905 42.167 1.00 42.28 90 PHE A CA 1
ATOM 743 C C . PHE A 1 90 ? -41.661 -2.949 42.937 1.00 42.28 90 PHE A C 1
ATOM 745 O O . PHE A 1 90 ? -41.946 -4.017 42.348 1.00 42.28 90 PHE A O 1
#

Secondary structure (DSSP, 8-state):
------TT----HHHHHHHHHHHHT--HHHHHHHHHHTTSSSHHHHHHHHHHHHHHHHHHHHHHHHHHHSPPPHHHHHSS----------

Sequence (90 aa):
MQQPLNSELIMPKEQLFDMFQQILGIKKFEHQLLFNALQLDSQDEQAAAIRRELDGRMQKVAELERVSLYPPPIWIWQQKPFSVAHSEEF

InterPro domains:
  IPR033227 Calcium-dependent secretion activator [PTHR12166] (2-71)

Organism: Portunus trituberculatus (NCBI:txid210409)